Protein AF-A0A3A0FCS8-F1 (afdb_monomer_lite)

Foldseek 3Di:
DDPPDDDDPVRVVVVVCVVPVVVVVVVLVVQCVDPDPVSNQVSVQVVCCVVVVDHDDDDDDDD

Structure (mmCIF, N/CA/C/O backbone):
data_AF-A0A3A0FCS8-F1
#
_entry.id   AF-A0A3A0FCS8-F1
#
loop_
_atom_site.group_PDB
_atom_site.id
_atom_site.type_symbol
_atom_site.label_atom_id
_atom_site.label_alt_id
_atom_site.label_comp_id
_atom_site.label_asym_id
_atom_site.label_entity_id
_atom_site.label_seq_id
_atom_site.pdbx_PDB_ins_code
_atom_site.Cartn_x
_atom_site.Cartn_y
_atom_site.Cartn_z
_atom_site.occupancy
_atom_site.B_iso_or_equiv
_atom_site.auth_seq_id
_atom_site.auth_comp_id
_atom_site.auth_asym_id
_atom_site.auth_atom_id
_atom_site.pdbx_PDB_model_num
ATOM 1 N N . MET A 1 1 ? -17.596 -9.989 33.150 1.00 38.53 1 MET A N 1
ATOM 2 C CA . MET A 1 1 ? -16.267 -9.440 32.790 1.00 38.53 1 MET A CA 1
ATOM 3 C C . MET A 1 1 ? -16.126 -9.461 31.274 1.00 38.53 1 MET A C 1
ATOM 5 O O . MET A 1 1 ? -15.944 -10.527 30.699 1.00 38.53 1 MET A O 1
ATOM 9 N N . THR A 1 2 ? -16.297 -8.322 30.605 1.00 47.16 2 THR A N 1
ATOM 10 C CA . THR A 1 2 ? -16.170 -8.219 29.144 1.00 47.16 2 THR A CA 1
ATOM 11 C C . THR A 1 2 ? -14.686 -8.213 28.764 1.00 47.16 2 THR A C 1
ATOM 13 O O . THR A 1 2 ? -13.981 -7.225 28.966 1.00 47.16 2 THR A O 1
ATOM 16 N N . LYS A 1 3 ? -14.183 -9.346 28.250 1.00 54.75 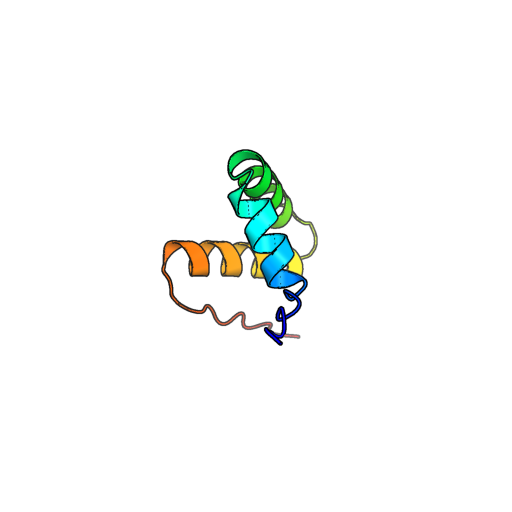3 LYS A N 1
ATOM 17 C CA . LYS A 1 3 ? -12.836 -9.449 27.662 1.00 54.75 3 LYS A CA 1
ATOM 18 C C . LYS A 1 3 ? -12.740 -8.443 26.512 1.00 54.75 3 LYS A C 1
ATOM 20 O O . LYS A 1 3 ? -13.261 -8.696 25.430 1.00 54.75 3 LYS A O 1
ATOM 25 N N . HIS A 1 4 ? -12.083 -7.310 26.741 1.00 59.41 4 HIS A N 1
ATOM 26 C CA . HIS A 1 4 ? -11.679 -6.420 25.661 1.00 59.41 4 HIS A CA 1
ATOM 27 C C . HIS A 1 4 ? -10.651 -7.181 24.823 1.00 59.41 4 HIS A C 1
ATOM 29 O O . HIS A 1 4 ? -9.525 -7.418 25.264 1.00 59.41 4 HIS A O 1
ATOM 35 N N . LYS A 1 5 ? -11.069 -7.656 23.647 1.00 66.31 5 LYS A N 1
ATOM 36 C CA . LYS A 1 5 ? -10.184 -8.329 22.697 1.00 66.31 5 LYS A CA 1
ATOM 37 C C . LYS A 1 5 ? -9.136 -7.296 22.268 1.00 66.31 5 LYS A C 1
ATOM 39 O O . LYS A 1 5 ? -9.499 -6.256 21.721 1.00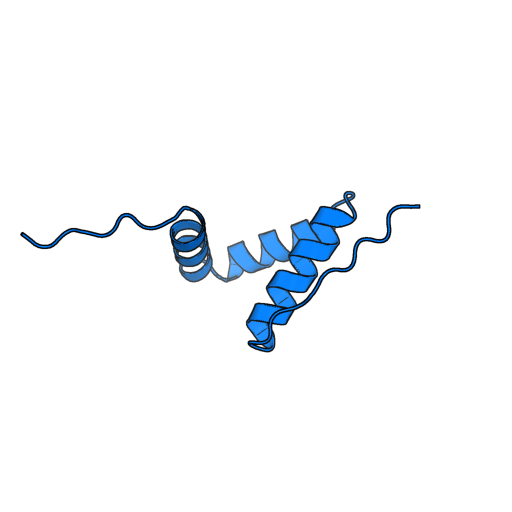 66.31 5 LYS A O 1
ATOM 44 N N . LYS A 1 6 ? -7.858 -7.531 22.590 1.00 74.75 6 LYS A N 1
ATOM 45 C CA . LYS A 1 6 ? -6.763 -6.673 22.116 1.00 74.75 6 LYS A CA 1
ATOM 46 C C . LYS A 1 6 ? -6.796 -6.670 20.589 1.00 74.75 6 LYS A C 1
ATOM 48 O O . LYS A 1 6 ? -6.831 -7.742 19.989 1.00 74.75 6 LYS A O 1
ATOM 53 N N . LYS A 1 7 ? -6.802 -5.475 19.999 1.00 75.44 7 LYS A N 1
ATOM 54 C CA . LYS A 1 7 ? -6.669 -5.292 18.553 1.00 75.44 7 LYS A CA 1
ATOM 55 C C . LYS A 1 7 ? -5.286 -5.765 18.112 1.00 75.44 7 LYS A C 1
ATOM 57 O O . LYS A 1 7 ? -4.298 -5.528 18.809 1.00 75.44 7 LYS A O 1
ATOM 62 N N . THR A 1 8 ? -5.244 -6.448 16.983 1.00 83.69 8 THR A N 1
ATOM 63 C CA . THR A 1 8 ? -4.015 -6.809 16.275 1.00 83.69 8 THR A CA 1
ATOM 64 C C . THR A 1 8 ? -3.323 -5.559 15.727 1.00 83.69 8 THR A C 1
ATOM 66 O O . THR A 1 8 ? -3.945 -4.508 15.570 1.00 83.69 8 THR A O 1
ATOM 69 N N . GLU A 1 9 ? -2.031 -5.664 15.419 1.00 78.81 9 GLU A N 1
ATOM 70 C CA . GLU A 1 9 ? -1.259 -4.557 14.836 1.00 78.81 9 GLU A CA 1
ATOM 71 C C . GLU A 1 9 ? -1.862 -4.080 13.507 1.00 78.81 9 GLU A C 1
ATOM 73 O O . GLU A 1 9 ? -1.928 -2.878 13.260 1.00 78.81 9 GLU A O 1
ATOM 78 N N . ILE A 1 10 ? -2.404 -5.009 12.710 1.00 77.06 10 ILE A N 1
ATOM 79 C CA . ILE A 1 10 ? -3.115 -4.709 11.460 1.00 77.06 10 ILE A CA 1
ATOM 80 C C . ILE A 1 10 ? -4.384 -3.900 11.736 1.00 77.06 10 ILE A C 1
ATOM 82 O O . ILE A 1 10 ? -4.611 -2.888 11.086 1.00 77.06 10 ILE A O 1
ATOM 86 N N . GLU A 1 11 ? -5.197 -4.293 12.720 1.00 78.06 11 GLU A N 1
ATOM 87 C CA . GLU A 1 11 ? -6.422 -3.557 13.068 1.00 78.06 11 GLU A CA 1
ATOM 88 C C . GLU A 1 11 ? -6.125 -2.143 13.590 1.00 78.06 11 GLU A C 1
ATOM 90 O O . GLU A 1 11 ? -6.895 -1.215 13.338 1.00 78.06 11 GLU A O 1
ATOM 95 N N . ILE A 1 12 ? -5.012 -1.965 14.308 1.00 78.50 12 ILE A N 1
ATOM 96 C CA . ILE A 1 12 ? -4.558 -0.647 14.768 1.00 78.50 12 ILE A CA 1
ATOM 97 C C . ILE A 1 12 ? -4.098 0.198 13.576 1.00 78.50 12 ILE A C 1
ATOM 99 O O . ILE A 1 12 ? -4.491 1.362 13.471 1.00 78.50 12 ILE A O 1
ATOM 103 N N . ALA A 1 13 ? -3.313 -0.382 12.665 1.00 72.50 13 ALA A N 1
ATOM 104 C CA . ALA A 1 13 ? -2.875 0.290 11.447 1.00 72.50 13 ALA A CA 1
ATOM 105 C C . ALA A 1 13 ? -4.073 0.723 10.585 1.00 72.50 13 ALA A C 1
ATOM 107 O O . ALA A 1 13 ? -4.143 1.884 10.185 1.00 72.50 13 ALA A O 1
ATOM 108 N N . ASP A 1 14 ? -5.061 -0.155 10.392 1.00 78.19 14 ASP A N 1
ATOM 109 C CA . ASP A 1 14 ? -6.288 0.134 9.638 1.00 78.19 14 ASP A CA 1
ATOM 110 C C . ASP A 1 14 ? -7.103 1.271 10.280 1.00 78.19 14 ASP A C 1
ATOM 112 O O . ASP A 1 14 ? -7.660 2.125 9.585 1.00 78.19 14 ASP A O 1
ATOM 116 N N . GLU A 1 15 ? -7.166 1.328 11.614 1.00 80.50 15 GLU A N 1
ATOM 117 C CA . GLU A 1 15 ? -7.853 2.410 12.323 1.00 80.50 15 GLU A CA 1
ATOM 118 C C . GLU A 1 15 ? -7.130 3.756 12.167 1.00 80.50 15 GLU A C 1
ATOM 120 O O . GLU A 1 15 ? -7.781 4.784 11.957 1.00 80.50 15 GLU A O 1
ATOM 125 N N . ILE A 1 16 ? -5.796 3.764 12.242 1.00 76.44 16 ILE A N 1
ATOM 126 C CA . ILE A 1 16 ? -4.980 4.970 12.033 1.00 76.44 16 ILE A CA 1
ATOM 127 C C . ILE A 1 16 ? -5.126 5.462 10.588 1.00 76.44 16 ILE A C 1
ATOM 129 O O . ILE A 1 16 ? -5.370 6.650 10.366 1.00 76.44 16 ILE A O 1
ATOM 133 N N . ILE A 1 17 ? -5.061 4.544 9.621 1.00 75.50 17 ILE A N 1
ATOM 134 C CA . ILE A 1 17 ? -5.261 4.811 8.191 1.00 75.50 17 ILE A CA 1
ATOM 135 C C . ILE A 1 17 ? -6.636 5.439 7.943 1.00 75.50 17 ILE A C 1
ATOM 137 O O . ILE A 1 17 ? -6.739 6.467 7.274 1.00 75.50 17 ILE A O 1
ATOM 141 N N . ARG A 1 18 ? -7.700 4.880 8.533 1.00 78.00 18 ARG A N 1
ATOM 142 C CA . ARG A 1 18 ? -9.065 5.413 8.386 1.00 78.00 18 ARG A CA 1
ATOM 143 C C . ARG A 1 18 ? -9.237 6.806 8.981 1.00 78.00 18 ARG A C 1
ATOM 1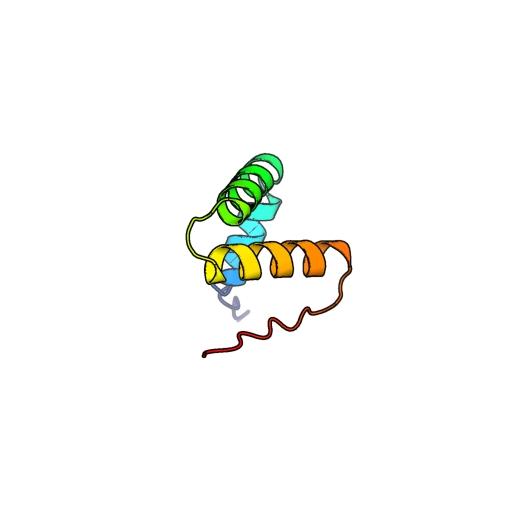45 O O . ARG A 1 18 ? -9.986 7.605 8.424 1.00 78.00 18 ARG A O 1
ATOM 152 N N . LYS A 1 19 ? -8.562 7.109 10.093 1.00 85.00 19 LYS A N 1
ATOM 153 C CA . LYS A 1 19 ? -8.626 8.434 10.734 1.00 85.00 19 LYS A CA 1
ATOM 154 C C . LYS A 1 19 ? -7.935 9.525 9.918 1.00 85.00 19 LYS A C 1
ATOM 156 O O . LYS A 1 19 ? -8.261 10.694 10.098 1.00 85.00 19 LYS A O 1
ATOM 161 N N . ASN A 1 20 ? -7.008 9.164 9.029 1.00 86.75 20 ASN A N 1
ATOM 162 C CA . ASN A 1 20 ? -6.311 10.117 8.174 1.00 86.75 20 ASN A CA 1
ATOM 163 C C . ASN A 1 20 ? -6.096 9.552 6.764 1.00 86.75 20 ASN A C 1
ATOM 165 O O . ASN A 1 20 ? -4.976 9.234 6.359 1.00 86.75 20 ASN A O 1
ATOM 169 N N . MET A 1 21 ? -7.196 9.448 6.012 1.00 82.62 21 MET A N 1
ATOM 170 C CA . MET A 1 21 ? -7.175 8.904 4.652 1.00 82.62 21 MET A CA 1
ATOM 171 C C . MET A 1 21 ? -6.224 9.640 3.694 1.00 82.62 21 MET A C 1
ATOM 173 O O . MET A 1 21 ? -5.527 8.945 2.958 1.00 82.62 21 MET A O 1
ATOM 177 N N . PRO A 1 22 ? -6.111 10.987 3.700 1.00 86.06 22 PRO A N 1
ATOM 178 C CA . PRO A 1 22 ? -5.135 11.672 2.852 1.00 86.06 22 PRO A CA 1
ATOM 179 C C . PRO A 1 22 ? -3.699 11.233 3.146 1.00 86.06 22 PRO A C 1
ATOM 181 O O . PRO A 1 22 ? -2.961 10.880 2.229 1.00 86.06 22 PRO A O 1
ATOM 184 N N . LYS A 1 23 ? -3.315 11.161 4.429 1.00 85.81 23 LYS A N 1
ATOM 185 C CA . LYS A 1 23 ? -1.958 10.743 4.794 1.00 85.81 23 LYS A CA 1
ATOM 186 C C . LYS A 1 23 ? -1.700 9.273 4.480 1.00 85.81 23 LYS A C 1
ATOM 188 O O . LYS A 1 23 ? -0.599 8.916 4.071 1.00 85.81 23 LYS A O 1
ATOM 193 N N . ALA A 1 24 ? -2.707 8.422 4.648 1.00 85.25 24 ALA A N 1
ATOM 194 C CA . ALA A 1 24 ? -2.604 7.020 4.272 1.00 85.25 24 ALA A CA 1
ATOM 195 C C . ALA A 1 24 ? -2.436 6.839 2.757 1.00 85.25 24 ALA A C 1
ATOM 197 O O . ALA A 1 24 ? -1.633 6.012 2.333 1.00 85.25 24 ALA A O 1
ATOM 198 N N . ALA A 1 25 ? -3.143 7.636 1.949 1.00 86.31 25 ALA A N 1
ATOM 199 C CA . ALA A 1 25 ? -2.981 7.635 0.501 1.00 86.31 25 ALA A CA 1
ATOM 200 C C . ALA A 1 25 ? -1.558 8.049 0.098 1.00 86.31 25 ALA A C 1
ATOM 202 O O . ALA A 1 25 ? -0.949 7.361 -0.714 1.00 86.31 25 ALA A O 1
ATOM 203 N N . GLU A 1 26 ? -0.992 9.095 0.714 1.00 90.25 26 GLU A N 1
ATOM 204 C CA . GLU A 1 26 ? 0.411 9.484 0.488 1.00 90.25 26 GLU A CA 1
ATOM 205 C C . GLU A 1 26 ? 1.383 8.338 0.793 1.00 90.25 26 GLU A C 1
ATOM 207 O O . GLU A 1 26 ? 2.252 8.037 -0.021 1.00 90.25 26 GLU A O 1
ATOM 212 N N . VAL A 1 27 ? 1.221 7.666 1.939 1.00 90.38 27 VAL A N 1
ATOM 213 C CA . VAL A 1 27 ? 2.083 6.537 2.326 1.00 90.38 27 VAL A CA 1
ATOM 214 C C . VAL A 1 27 ? 1.973 5.393 1.320 1.00 90.38 27 VAL A C 1
ATOM 216 O O . VAL A 1 27 ? 2.993 4.859 0.892 1.00 90.38 27 VAL A O 1
ATOM 219 N N . LEU A 1 28 ? 0.756 5.030 0.912 1.00 90.75 28 LEU A N 1
ATOM 220 C CA . LEU A 1 28 ? 0.534 3.976 -0.077 1.00 90.75 28 LEU A CA 1
ATOM 221 C C . LEU A 1 28 ? 1.157 4.326 -1.435 1.00 90.75 28 LEU A C 1
ATOM 223 O O . LEU A 1 28 ? 1.782 3.462 -2.046 1.00 90.75 28 LEU A O 1
ATOM 227 N N . ILE A 1 29 ? 1.055 5.585 -1.874 1.00 92.44 29 ILE A N 1
ATOM 228 C CA . ILE A 1 29 ? 1.722 6.070 -3.091 1.00 92.44 29 ILE A CA 1
ATOM 229 C C . ILE A 1 29 ? 3.243 5.932 -2.955 1.00 92.44 29 ILE A C 1
ATOM 231 O O . ILE A 1 29 ? 3.876 5.359 -3.836 1.00 92.44 29 ILE A O 1
ATOM 235 N N . SER A 1 30 ? 3.832 6.350 -1.831 1.00 94.94 30 SER A N 1
ATOM 236 C CA . SER A 1 30 ? 5.276 6.188 -1.609 1.00 94.94 30 SER A CA 1
ATOM 237 C C . SER A 1 30 ? 5.721 4.720 -1.608 1.00 94.94 30 SER A C 1
ATOM 239 O O . SER A 1 30 ? 6.815 4.409 -2.077 1.00 94.94 30 SER A O 1
ATOM 241 N N . LEU A 1 31 ? 4.889 3.793 -1.119 1.00 95.56 31 LEU A N 1
ATOM 242 C CA . LEU A 1 31 ? 5.197 2.359 -1.162 1.00 95.56 31 LEU A CA 1
ATOM 243 C C . LEU A 1 31 ? 5.163 1.796 -2.592 1.00 95.56 31 LEU A C 1
ATOM 245 O O . LEU A 1 31 ? 5.977 0.930 -2.917 1.00 95.56 31 LEU A O 1
ATOM 249 N N . LEU A 1 32 ? 4.286 2.315 -3.460 1.00 95.50 32 LEU A N 1
ATOM 250 C CA . LEU A 1 32 ? 4.279 1.980 -4.891 1.00 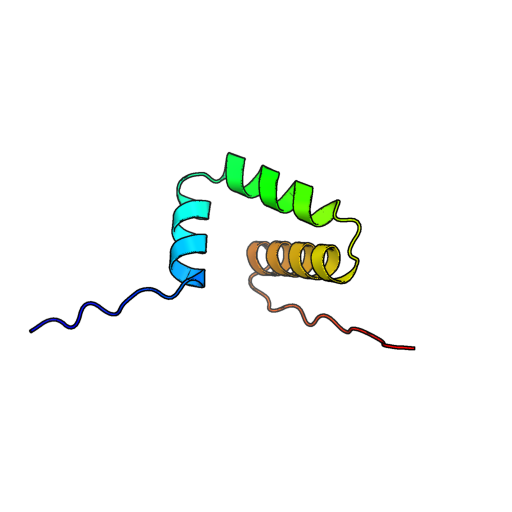95.50 32 LEU A CA 1
ATOM 251 C C . LEU A 1 32 ? 5.546 2.456 -5.617 1.00 95.50 32 LEU A C 1
ATOM 253 O O . LEU A 1 32 ? 5.917 1.876 -6.633 1.00 95.50 32 LEU A O 1
ATOM 257 N N . GLU A 1 33 ? 6.231 3.469 -5.089 1.00 95.75 33 GLU A N 1
ATOM 258 C CA . GLU A 1 33 ? 7.488 4.005 -5.627 1.00 95.75 33 GLU A CA 1
ATOM 259 C C . GLU A 1 33 ? 8.741 3.376 -4.988 1.00 95.75 33 GLU A C 1
ATOM 261 O O . GLU A 1 33 ? 9.869 3.740 -5.331 1.00 95.75 33 GLU A O 1
ATOM 266 N N . SER A 1 34 ? 8.575 2.417 -4.066 1.00 96.69 34 SER A N 1
ATOM 267 C CA . SER A 1 34 ? 9.693 1.737 -3.403 1.00 96.69 34 SER A CA 1
ATOM 268 C C . SER A 1 34 ? 10.663 1.133 -4.419 1.00 96.69 34 SER A C 1
ATOM 270 O O . SER A 1 34 ? 10.247 0.630 -5.455 1.00 96.69 34 SER A O 1
ATOM 272 N N . LYS A 1 35 ? 11.969 1.108 -4.134 1.00 96.19 35 LYS A N 1
ATOM 273 C CA . LYS A 1 35 ? 12.947 0.401 -4.987 1.00 96.19 35 LYS A CA 1
ATOM 274 C C . LYS A 1 35 ? 12.835 -1.118 -4.865 1.00 96.19 35 LYS A C 1
ATOM 276 O O . LYS A 1 35 ? 13.172 -1.832 -5.809 1.00 96.19 35 LYS A O 1
ATOM 281 N N . ASP A 1 36 ? 12.309 -1.592 -3.744 1.00 95.62 36 ASP A N 1
ATOM 282 C CA . ASP A 1 36 ? 12.074 -3.003 -3.484 1.00 95.62 36 ASP A CA 1
ATOM 283 C C . ASP A 1 36 ? 10.831 -3.486 -4.251 1.00 95.62 36 ASP A C 1
ATOM 285 O O . ASP A 1 36 ? 9.727 -2.959 -4.085 1.00 95.62 36 ASP A O 1
ATOM 289 N N . ALA A 1 37 ? 11.026 -4.471 -5.130 1.00 91.56 37 ALA A N 1
ATOM 290 C CA . ALA A 1 37 ? 9.963 -5.005 -5.973 1.00 91.56 37 ALA A CA 1
ATOM 291 C C . ALA A 1 37 ? 8.861 -5.700 -5.164 1.00 91.56 37 ALA A C 1
ATOM 293 O O . ALA A 1 37 ? 7.688 -5.603 -5.530 1.00 91.56 37 ALA A O 1
ATOM 294 N N . GLU A 1 38 ? 9.220 -6.353 -4.060 1.00 92.44 38 GLU A N 1
ATOM 295 C CA . GLU A 1 38 ? 8.274 -7.029 -3.184 1.00 92.44 38 GLU A CA 1
ATOM 296 C C . GLU A 1 38 ? 7.403 -6.003 -2.457 1.00 92.44 38 GLU A C 1
ATOM 298 O O . GLU A 1 38 ? 6.179 -6.142 -2.439 1.00 92.44 38 GLU A O 1
ATOM 303 N N . VAL A 1 39 ? 8.000 -4.917 -1.955 1.00 92.81 39 VAL A N 1
ATOM 304 C CA . VAL A 1 39 ? 7.252 -3.818 -1.320 1.00 92.81 39 VAL A CA 1
ATOM 305 C C . VAL A 1 39 ? 6.260 -3.182 -2.297 1.00 92.81 39 VAL A C 1
ATOM 307 O O . VAL A 1 39 ? 5.088 -3.012 -1.951 1.00 92.81 39 VAL A O 1
ATOM 310 N N . ARG A 1 40 ? 6.688 -2.884 -3.533 1.00 95.25 40 ARG A N 1
ATOM 311 C CA . ARG A 1 40 ? 5.789 -2.326 -4.561 1.00 95.25 40 ARG A CA 1
ATOM 312 C C . ARG A 1 40 ? 4.626 -3.267 -4.879 1.00 95.25 40 ARG A C 1
ATOM 314 O O . ARG A 1 40 ? 3.485 -2.816 -4.979 1.00 95.25 40 ARG A O 1
ATOM 321 N N . ALA A 1 41 ? 4.902 -4.565 -5.029 1.00 92.38 41 ALA A N 1
ATOM 322 C CA . ALA A 1 41 ? 3.884 -5.565 -5.344 1.00 92.38 41 ALA A CA 1
ATOM 323 C C . ALA A 1 41 ? 2.842 -5.695 -4.222 1.00 92.38 41 ALA A C 1
ATOM 325 O O . ALA A 1 41 ? 1.640 -5.706 -4.495 1.00 92.38 41 ALA A O 1
ATOM 326 N N . HIS A 1 42 ? 3.286 -5.722 -2.963 1.00 91.62 42 HIS A N 1
ATOM 327 C CA . HIS A 1 42 ? 2.391 -5.787 -1.808 1.00 91.62 42 HIS A CA 1
ATOM 328 C C . HIS A 1 42 ? 1.533 -4.527 -1.663 1.00 91.62 42 HIS A C 1
ATOM 330 O O . HIS A 1 42 ? 0.334 -4.634 -1.400 1.00 91.62 42 HIS A O 1
ATOM 336 N N . ALA A 1 43 ? 2.102 -3.341 -1.894 1.00 92.06 43 ALA A N 1
ATOM 337 C CA . ALA A 1 43 ? 1.342 -2.092 -1.876 1.00 92.06 43 ALA A CA 1
ATOM 338 C C . ALA A 1 43 ? 0.244 -2.075 -2.953 1.00 92.06 43 ALA A C 1
ATOM 340 O O . ALA A 1 43 ? -0.905 -1.736 -2.662 1.00 92.06 43 ALA A O 1
ATOM 341 N N . ALA A 1 44 ? 0.566 -2.509 -4.176 1.00 92.06 44 ALA A N 1
ATOM 342 C CA . ALA A 1 44 ? -0.408 -2.615 -5.259 1.00 92.06 44 ALA A CA 1
ATOM 343 C C . ALA A 1 44 ? -1.527 -3.614 -4.929 1.00 92.06 44 ALA A C 1
ATOM 345 O O . ALA A 1 44 ? -2.705 -3.288 -5.082 1.00 92.06 44 ALA A O 1
ATOM 346 N N . ALA A 1 45 ? -1.177 -4.801 -4.426 1.00 91.44 45 ALA A N 1
ATOM 347 C CA . ALA A 1 45 ? -2.152 -5.815 -4.034 1.00 91.44 45 ALA A CA 1
ATOM 348 C C . ALA A 1 45 ? -3.103 -5.306 -2.942 1.00 91.44 45 ALA A C 1
ATOM 350 O O . ALA A 1 45 ? -4.317 -5.454 -3.083 1.00 91.44 45 ALA A O 1
ATOM 351 N N . TYR A 1 46 ? -2.572 -4.641 -1.910 1.00 89.06 46 TYR A N 1
ATOM 352 C CA . TYR A 1 46 ? -3.378 -4.050 -0.839 1.00 89.06 46 TYR A CA 1
ATOM 353 C C . TYR A 1 46 ? -4.394 -3.032 -1.381 1.00 89.06 46 TYR A C 1
ATOM 355 O O . TYR A 1 46 ? -5.576 -3.078 -1.033 1.00 89.06 46 TYR A O 1
ATOM 363 N N . ILE A 1 47 ? -3.963 -2.135 -2.275 1.00 88.62 47 ILE A N 1
ATOM 364 C CA . ILE A 1 47 ? -4.845 -1.127 -2.885 1.00 88.62 47 ILE A CA 1
ATOM 365 C C . ILE A 1 47 ? -5.940 -1.796 -3.724 1.00 88.62 47 ILE A C 1
ATOM 367 O O . ILE A 1 47 ? -7.117 -1.450 -3.590 1.00 88.62 47 ILE A O 1
ATOM 371 N N . ILE A 1 48 ? -5.576 -2.765 -4.568 1.00 88.62 48 ILE A N 1
ATOM 372 C CA . I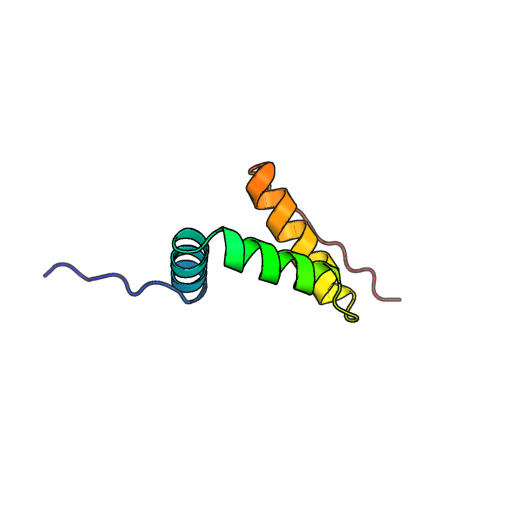LE A 1 48 ? -6.539 -3.463 -5.428 1.00 88.62 48 ILE A CA 1
ATOM 373 C C . ILE A 1 48 ? -7.547 -4.240 -4.578 1.00 88.62 48 ILE A C 1
ATOM 375 O O . ILE A 1 48 ? -8.747 -4.161 -4.851 1.00 88.62 48 ILE A O 1
ATOM 379 N N . GLU A 1 49 ? -7.108 -4.941 -3.533 1.00 89.69 49 GLU A N 1
ATOM 380 C CA . GLU A 1 49 ? -8.007 -5.641 -2.612 1.00 89.69 49 GLU A CA 1
ATOM 381 C C . GLU A 1 49 ? -8.993 -4.667 -1.959 1.00 89.69 49 GLU A C 1
ATOM 383 O O . GLU A 1 49 ? -10.190 -4.952 -1.885 1.00 89.69 49 GLU A O 1
ATOM 388 N N . ARG A 1 50 ? -8.537 -3.476 -1.554 1.00 84.62 50 ARG A N 1
ATOM 389 C CA . ARG A 1 50 ? -9.413 -2.482 -0.924 1.00 84.62 50 ARG A CA 1
ATOM 390 C C . ARG A 1 50 ? -10.451 -1.890 -1.873 1.00 84.62 50 ARG A C 1
ATOM 392 O O . ARG A 1 50 ? -11.570 -1.629 -1.439 1.00 84.62 50 ARG A O 1
ATOM 399 N N . ILE A 1 51 ? -10.095 -1.695 -3.141 1.00 85.88 51 ILE A N 1
ATOM 400 C CA . ILE A 1 51 ? -11.002 -1.159 -4.169 1.00 85.88 51 ILE A CA 1
ATOM 401 C C . ILE A 1 51 ? -11.986 -2.232 -4.643 1.00 85.88 51 ILE A C 1
ATOM 403 O O . ILE A 1 51 ? -13.171 -1.961 -4.821 1.00 85.88 51 ILE A O 1
ATOM 407 N N . THR A 1 52 ? -11.498 -3.449 -4.874 1.00 88.56 52 THR A N 1
ATOM 408 C CA . THR A 1 52 ? -12.285 -4.519 -5.503 1.00 88.56 52 THR A CA 1
ATOM 409 C C . THR A 1 52 ? -13.016 -5.404 -4.498 1.00 88.56 52 THR A C 1
ATOM 411 O O . THR A 1 52 ? -13.937 -6.123 -4.885 1.00 88.56 52 THR A O 1
ATOM 414 N N . GLY A 1 53 ? -12.599 -5.388 -3.229 1.00 87.31 53 GLY A N 1
ATOM 415 C CA . GLY A 1 53 ? -13.056 -6.322 -2.201 1.00 87.31 53 GLY A CA 1
ATOM 416 C C . GLY A 1 53 ? -12.634 -7.771 -2.459 1.00 87.31 53 GLY A C 1
ATOM 417 O O . GLY A 1 53 ? -13.194 -8.678 -1.845 1.00 87.31 53 GLY A O 1
ATOM 418 N N . LYS A 1 54 ? -11.704 -8.008 -3.394 1.00 83.31 54 LYS A N 1
ATOM 419 C CA . LYS A 1 54 ? -11.264 -9.345 -3.800 1.00 83.31 54 LYS A CA 1
ATOM 420 C C . LYS A 1 54 ? -9.817 -9.579 -3.373 1.00 83.31 54 LYS A C 1
ATOM 422 O O . LYS A 1 54 ? -8.985 -8.710 -3.630 1.00 83.31 54 LYS A O 1
ATOM 427 N N . PRO A 1 55 ? -9.502 -10.747 -2.791 1.00 79.44 55 PRO A N 1
ATOM 428 C CA . PRO A 1 55 ? -8.128 -11.079 -2.446 1.00 79.44 55 PRO A CA 1
ATOM 429 C C . PRO A 1 55 ? -7.276 -11.195 -3.715 1.00 79.44 55 PRO A C 1
ATOM 431 O O . PRO A 1 55 ? -7.711 -11.771 -4.717 1.00 79.44 55 PRO A O 1
ATOM 434 N N . ILE A 1 56 ? -6.058 -10.657 -3.663 1.00 82.12 56 ILE A N 1
ATOM 435 C CA . ILE A 1 56 ? -5.077 -10.721 -4.754 1.00 82.12 56 ILE A CA 1
ATOM 436 C C . ILE A 1 56 ? -3.984 -11.720 -4.375 1.00 82.12 56 ILE A C 1
ATOM 438 O O . ILE A 1 56 ? -3.399 -11.630 -3.299 1.00 82.12 56 ILE A O 1
ATOM 442 N N . LEU A 1 57 ? -3.676 -12.655 -5.276 1.00 76.12 57 LEU A N 1
ATOM 443 C CA . LEU A 1 57 ? -2.538 -13.558 -5.122 1.00 76.12 57 LEU A CA 1
ATOM 444 C C . LEU A 1 57 ? -1.302 -12.935 -5.783 1.00 76.12 57 LEU A C 1
ATOM 446 O O . LEU A 1 57 ? -1.284 -12.739 -6.998 1.00 76.12 57 LEU A O 1
ATOM 450 N N . ILE A 1 58 ? -0.267 -12.644 -4.996 1.00 76.88 58 ILE A N 1
ATOM 451 C CA . ILE A 1 58 ? 1.035 -12.218 -5.519 1.00 76.88 58 ILE A CA 1
ATOM 452 C C . ILE A 1 58 ? 1.848 -13.477 -5.822 1.00 76.88 58 ILE A C 1
ATOM 454 O O . ILE A 1 58 ? 2.169 -14.246 -4.917 1.00 76.88 58 ILE A O 1
ATOM 458 N N . VAL A 1 59 ? 2.171 -13.705 -7.095 1.00 74.56 59 VAL A N 1
ATOM 459 C CA . VAL A 1 59 ? 3.047 -14.809 -7.506 1.00 74.56 59 VAL A CA 1
ATOM 460 C C . VAL A 1 59 ? 4.465 -14.270 -7.646 1.00 74.56 59 VAL A C 1
ATOM 462 O O . VAL A 1 59 ? 4.777 -13.576 -8.611 1.00 74.56 59 VAL A O 1
ATOM 465 N N . THR A 1 60 ? 5.327 -14.593 -6.685 1.00 69.75 60 THR A N 1
ATOM 466 C CA . THR A 1 60 ? 6.761 -14.295 -6.771 1.00 69.75 60 THR A CA 1
ATOM 467 C C . THR A 1 60 ? 7.467 -15.465 -7.443 1.00 69.75 60 THR A C 1
ATOM 469 O O . THR A 1 60 ? 7.659 -16.516 -6.831 1.00 69.75 60 THR A O 1
ATOM 472 N N . ILE A 1 61 ? 7.852 -15.292 -8.706 1.00 68.75 61 ILE A N 1
ATOM 473 C CA . ILE A 1 61 ? 8.724 -16.241 -9.403 1.00 68.75 61 ILE A CA 1
ATOM 474 C C . ILE A 1 61 ? 10.154 -15.927 -8.956 1.00 68.75 61 ILE A C 1
ATOM 476 O O . ILE A 1 61 ? 10.641 -14.822 -9.184 1.00 68.75 61 ILE A O 1
ATOM 480 N N . ARG A 1 62 ? 10.796 -16.865 -8.258 1.00 63.88 62 ARG A N 1
ATOM 481 C CA . ARG A 1 62 ? 12.229 -16.794 -7.951 1.00 63.88 62 ARG A CA 1
ATOM 482 C C . ARG A 1 62 ? 12.964 -17.582 -9.034 1.00 63.88 62 ARG A C 1
ATOM 484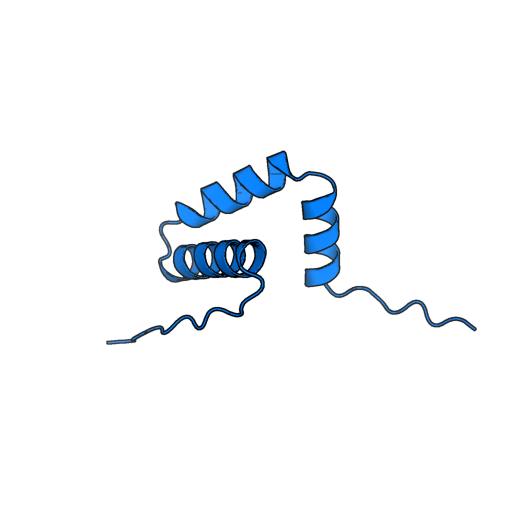 O O . ARG A 1 62 ? 12.685 -18.770 -9.178 1.00 63.88 62 ARG A O 1
ATOM 491 N N . GLU A 1 63 ? 13.801 -16.896 -9.810 1.00 59.38 63 GLU A N 1
ATOM 492 C CA . GLU A 1 63 ? 14.743 -17.506 -10.765 1.00 59.38 63 GLU A CA 1
ATOM 493 C C . GLU A 1 63 ? 15.897 -18.217 -10.048 1.00 59.38 63 GLU A C 1
ATOM 495 O O . GLU A 1 63 ? 16.303 -17.741 -8.959 1.00 59.38 63 GLU A O 1
#

Secondary structure (DSSP, 8-state):
-----PPPHHHHHHHHHHHTHHHHHHHHHHHHT-SSHHHHHHHHHHHHHHHH-S---------

Radius of gyration: 14.77 Å; chains: 1; bounding box: 31×29×44 Å

pLDDT: mean 82.12, std 12.13, range [38.53, 96.69]

Sequence (63 aa):
MTKHKKKTEIEIADEIIRKNMPKAAEVLISLLESKDAEVRAHAAAYIIERITGKPILIVTIRE